Protein AF-A0A060X8K0-F1 (afdb_monomer)

Structure (mmCIF, N/CA/C/O backbone):
data_AF-A0A060X8K0-F1
#
_entry.id   AF-A0A060X8K0-F1
#
loop_
_atom_site.group_PDB
_atom_site.id
_atom_site.type_symbol
_atom_site.label_atom_id
_atom_site.label_alt_id
_atom_site.label_comp_id
_atom_site.label_asym_id
_atom_site.label_entity_id
_atom_site.label_seq_id
_atom_site.pdbx_PDB_ins_code
_atom_site.Cartn_x
_atom_site.Cartn_y
_atom_site.Cartn_z
_atom_site.occupancy
_atom_site.B_iso_or_equiv
_atom_site.auth_seq_id
_atom_site.auth_comp_id
_atom_site.auth_asym_id
_atom_site.auth_atom_id
_atom_site.pdbx_PDB_model_num
ATOM 1 N N . MET A 1 1 ? 6.667 -17.432 2.616 1.00 48.62 1 MET A N 1
ATOM 2 C CA . MET A 1 1 ? 6.793 -18.357 1.470 1.00 48.62 1 MET A CA 1
ATOM 3 C C . MET A 1 1 ? 8.160 -19.023 1.541 1.00 48.62 1 MET A C 1
ATOM 5 O O . MET A 1 1 ? 9.160 -18.325 1.454 1.00 48.62 1 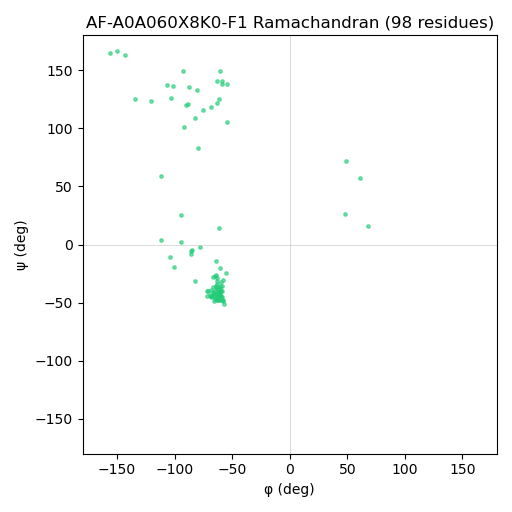MET A O 1
ATOM 9 N N . ILE A 1 2 ? 8.206 -20.330 1.803 1.00 52.06 2 ILE A N 1
ATOM 10 C CA . ILE A 1 2 ? 9.445 -21.125 1.796 1.00 52.06 2 ILE A CA 1
ATOM 11 C C . ILE A 1 2 ? 9.434 -21.903 0.477 1.00 52.06 2 ILE A C 1
ATOM 13 O O . ILE A 1 2 ? 8.426 -22.527 0.166 1.00 52.06 2 ILE A O 1
ATOM 17 N N . ILE A 1 3 ? 10.498 -21.800 -0.320 1.00 56.72 3 ILE A N 1
ATOM 18 C CA . ILE A 1 3 ? 10.606 -22.449 -1.637 1.00 56.72 3 ILE A CA 1
ATOM 19 C C . ILE A 1 3 ? 11.235 -23.826 -1.433 1.00 56.72 3 ILE A C 1
ATOM 21 O O . ILE A 1 3 ? 12.355 -23.913 -0.928 1.00 56.72 3 ILE A O 1
ATOM 25 N N . HIS A 1 4 ? 10.524 -24.888 -1.807 1.00 65.75 4 HIS A N 1
ATOM 26 C CA . HIS A 1 4 ? 10.932 -26.266 -1.517 1.00 65.75 4 HIS A CA 1
ATOM 27 C C . HIS A 1 4 ? 11.593 -26.953 -2.717 1.00 65.75 4 HIS A C 1
ATOM 29 O O . HIS A 1 4 ? 12.310 -27.938 -2.537 1.00 65.75 4 HIS A O 1
ATOM 35 N N . ASP A 1 5 ? 11.389 -26.446 -3.939 1.00 80.56 5 ASP A N 1
ATOM 36 C CA . ASP A 1 5 ? 11.960 -27.049 -5.144 1.00 80.56 5 ASP A CA 1
ATOM 37 C C . ASP A 1 5 ? 12.253 -26.048 -6.283 1.00 80.56 5 ASP A C 1
ATOM 39 O O . ASP A 1 5 ? 11.828 -24.892 -6.291 1.00 80.56 5 ASP A O 1
ATOM 43 N N . ARG A 1 6 ? 13.023 -26.510 -7.277 1.00 72.69 6 ARG A N 1
ATOM 44 C CA . ARG A 1 6 ? 13.487 -25.717 -8.426 1.00 72.69 6 ARG A CA 1
ATOM 45 C C . ARG A 1 6 ? 12.336 -25.219 -9.320 1.00 72.69 6 ARG A C 1
ATOM 47 O O . ARG A 1 6 ? 12.482 -24.175 -9.950 1.00 72.69 6 ARG A O 1
ATOM 54 N N . ARG A 1 7 ? 11.207 -25.931 -9.397 1.00 75.50 7 ARG A N 1
ATOM 55 C CA . ARG A 1 7 ? 10.000 -25.498 -10.122 1.00 75.50 7 ARG A CA 1
ATOM 56 C C . ARG A 1 7 ? 9.296 -24.364 -9.395 1.00 75.50 7 ARG A C 1
ATOM 58 O O . ARG A 1 7 ? 8.939 -23.389 -10.047 1.00 75.50 7 ARG A O 1
ATOM 65 N N . GLU A 1 8 ? 9.148 -24.454 -8.074 1.00 72.56 8 GLU A N 1
ATOM 66 C CA . GLU A 1 8 ? 8.639 -23.342 -7.262 1.00 72.56 8 GLU A CA 1
ATOM 67 C C . GLU A 1 8 ? 9.538 -22.110 -7.370 1.00 72.56 8 GLU A C 1
ATOM 69 O O . GLU A 1 8 ? 9.036 -21.002 -7.532 1.00 72.56 8 GLU A O 1
ATOM 74 N N . PHE A 1 9 ? 10.861 -22.301 -7.385 1.00 68.44 9 PHE A N 1
ATOM 75 C CA . PHE A 1 9 ? 11.809 -21.209 -7.609 1.00 68.44 9 PHE A CA 1
ATOM 76 C C . PHE A 1 9 ? 11.643 -20.570 -8.994 1.00 68.44 9 PHE A C 1
ATOM 78 O O . PHE A 1 9 ? 11.599 -19.350 -9.113 1.00 68.44 9 PHE A O 1
ATOM 85 N N . ALA A 1 10 ? 11.501 -21.377 -10.049 1.00 72.12 10 ALA A N 1
ATOM 86 C CA . ALA A 1 10 ? 11.288 -20.872 -11.404 1.00 72.12 10 ALA A CA 1
ATOM 87 C C . ALA A 1 10 ? 9.933 -20.163 -11.561 1.00 72.12 10 ALA A C 1
ATOM 89 O O . ALA A 1 10 ? 9.842 -19.167 -12.277 1.00 72.12 10 ALA A O 1
ATOM 90 N N . LYS A 1 11 ? 8.885 -20.655 -10.889 1.00 72.69 11 LYS A N 1
ATOM 91 C CA . LYS A 1 11 ? 7.572 -20.004 -10.840 1.00 72.69 11 LYS A CA 1
ATOM 92 C C . LYS A 1 11 ? 7.664 -18.663 -10.111 1.00 72.69 11 LYS A C 1
ATOM 94 O O . LYS A 1 11 ? 7.218 -17.667 -10.666 1.00 72.69 11 LYS A O 1
ATOM 99 N N . PHE A 1 12 ? 8.314 -18.627 -8.950 1.00 71.38 12 PHE A N 1
ATOM 100 C CA . PHE A 1 12 ? 8.556 -17.401 -8.192 1.00 71.38 12 PHE A CA 1
ATOM 101 C C . PHE A 1 12 ? 9.361 -16.373 -8.993 1.00 71.38 12 PHE A C 1
ATOM 103 O O . PHE A 1 12 ? 8.958 -15.220 -9.080 1.00 71.38 12 PHE A O 1
ATOM 110 N N . GLU A 1 13 ? 10.466 -16.773 -9.628 1.00 70.75 13 GLU A N 1
ATOM 111 C CA . GLU A 1 13 ? 11.267 -15.864 -10.458 1.00 70.75 13 GLU A CA 1
ATOM 112 C C . GLU A 1 13 ? 10.472 -15.360 -11.669 1.00 70.75 13 GLU A C 1
ATOM 114 O O . GLU A 1 13 ? 10.555 -14.184 -12.012 1.00 70.75 13 GLU A O 1
ATOM 119 N N . LYS A 1 14 ? 9.627 -16.204 -12.274 1.00 71.50 14 LYS A N 1
ATOM 120 C CA . LYS A 1 14 ? 8.719 -15.787 -13.350 1.00 71.50 14 LYS A CA 1
ATOM 121 C C . LYS A 1 14 ? 7.653 -14.799 -12.862 1.00 71.50 14 LYS A C 1
ATOM 123 O O . LYS A 1 14 ? 7.385 -13.819 -13.548 1.00 71.50 14 LYS A O 1
ATOM 128 N N . GLU A 1 15 ? 7.046 -15.040 -11.704 1.00 70.62 15 GLU A N 1
ATOM 129 C CA . GLU A 1 15 ? 6.056 -14.142 -11.092 1.00 70.62 15 GLU A CA 1
ATOM 130 C C . GLU A 1 15 ? 6.684 -12.808 -10.689 1.00 70.62 15 GLU A C 1
ATOM 132 O O . GLU A 1 15 ? 6.128 -11.757 -10.984 1.00 70.62 15 GLU A O 1
ATOM 137 N N . LYS A 1 16 ? 7.889 -12.839 -10.119 1.00 65.44 16 LYS A N 1
ATOM 138 C CA . LYS A 1 16 ? 8.686 -11.658 -9.780 1.00 65.44 16 LYS A CA 1
ATOM 139 C C . LYS A 1 16 ? 9.091 -10.856 -11.017 1.00 65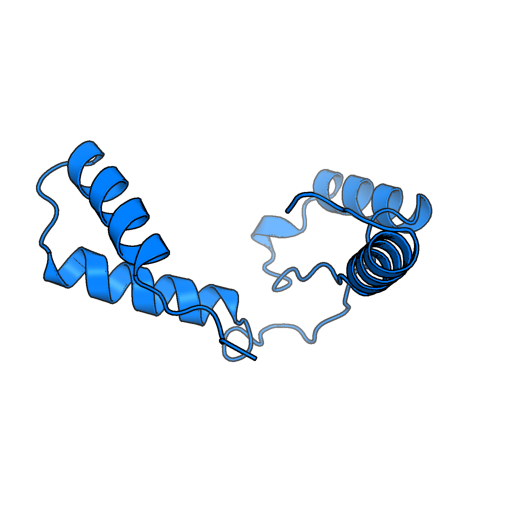.44 16 LYS A C 1
ATOM 141 O O . LYS A 1 16 ? 8.993 -9.638 -10.998 1.00 65.44 16 LYS A O 1
ATOM 146 N N . MET A 1 17 ? 9.510 -11.514 -12.099 1.00 65.56 17 MET A N 1
ATOM 147 C CA . MET A 1 17 ? 9.804 -10.848 -13.377 1.00 65.56 17 MET A CA 1
ATOM 148 C C . MET A 1 17 ? 8.549 -10.254 -14.031 1.00 65.56 17 MET A C 1
ATOM 150 O O . MET A 1 17 ? 8.641 -9.271 -14.761 1.00 65.56 17 MET A O 1
ATOM 154 N N . ASN A 1 18 ? 7.380 -10.839 -13.764 1.00 64.81 18 ASN A N 1
ATOM 155 C CA . ASN A 1 18 ? 6.088 -10.320 -14.203 1.00 64.81 18 ASN A CA 1
ATOM 156 C C . ASN A 1 18 ? 5.497 -9.275 -13.248 1.00 64.81 18 ASN A C 1
ATOM 158 O O . ASN A 1 18 ? 4.480 -8.673 -13.595 1.00 64.81 18 ASN A O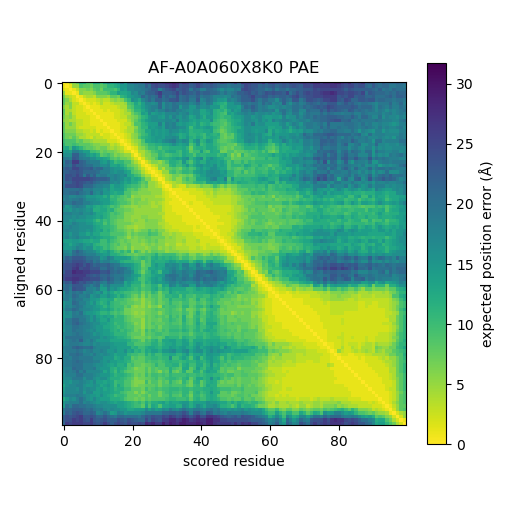 1
ATOM 162 N N . ALA A 1 19 ? 6.091 -9.065 -12.070 1.00 61.59 19 ALA A N 1
ATOM 163 C CA . ALA A 1 19 ? 5.639 -8.060 -11.127 1.00 61.59 19 ALA A CA 1
ATOM 164 C C . ALA A 1 19 ? 5.910 -6.683 -11.726 1.00 61.59 19 ALA A C 1
ATOM 166 O O . ALA A 1 19 ? 7.046 -6.308 -12.029 1.00 61.59 19 ALA A O 1
ATOM 167 N N . LYS A 1 20 ? 4.831 -5.939 -11.927 1.00 64.06 20 LYS A N 1
ATOM 168 C CA . LYS A 1 20 ? 4.886 -4.613 -12.508 1.00 64.06 20 LYS A CA 1
ATOM 169 C C . LYS A 1 20 ? 4.645 -3.577 -11.431 1.00 64.06 20 LYS A C 1
ATOM 171 O O . LY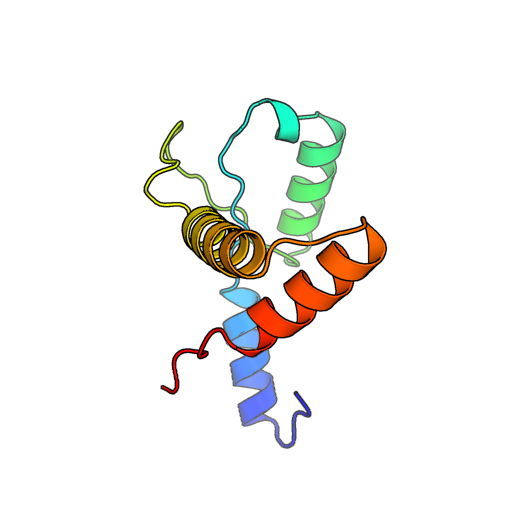S A 1 20 ? 3.789 -3.755 -10.570 1.00 64.06 20 LYS A O 1
ATOM 176 N N . TRP A 1 21 ? 5.439 -2.520 -11.478 1.00 59.19 21 TRP A N 1
ATOM 177 C CA . TRP A 1 21 ? 5.321 -1.416 -10.549 1.00 59.19 21 TRP A CA 1
ATOM 178 C C . TRP A 1 21 ? 4.328 -0.399 -11.099 1.00 59.19 21 TRP A C 1
ATOM 180 O O . TRP A 1 21 ? 4.528 0.130 -12.198 1.00 59.19 21 TRP A O 1
ATOM 190 N N . ASP A 1 22 ? 3.280 -0.149 -10.320 1.00 67.06 22 ASP A N 1
ATOM 191 C CA . ASP A 1 22 ? 2.273 0.865 -10.589 1.00 67.06 22 ASP A CA 1
ATOM 192 C C . ASP A 1 22 ? 2.532 2.107 -9.735 1.00 67.06 22 ASP A C 1
ATOM 194 O O . ASP A 1 22 ? 2.859 2.027 -8.550 1.00 67.06 22 ASP A O 1
ATOM 198 N N . THR A 1 23 ? 2.402 3.266 -10.357 1.00 60.66 23 THR A N 1
ATOM 199 C CA . THR A 1 23 ? 2.309 4.549 -9.674 1.00 60.66 23 THR A CA 1
ATOM 200 C C . THR A 1 23 ? 1.167 5.265 -10.357 1.00 60.66 23 THR A C 1
ATOM 202 O O . THR A 1 23 ? 1.260 5.462 -11.570 1.00 60.66 23 THR A O 1
ATOM 205 N N . ASP A 1 24 ? 0.163 5.720 -9.605 1.00 58.31 24 ASP A N 1
ATOM 206 C CA . ASP A 1 24 ? -1.060 6.380 -10.106 1.00 58.31 24 ASP A CA 1
ATOM 207 C C . ASP A 1 24 ? -0.821 7.704 -10.865 1.00 58.31 24 ASP A C 1
ATOM 209 O O . ASP A 1 24 ? -1.727 8.507 -11.084 1.00 58.31 24 ASP A O 1
ATOM 213 N N . ASN A 1 25 ? 0.430 7.978 -11.242 1.00 58.41 25 ASN A N 1
ATOM 214 C CA . ASN A 1 25 ? 0.937 9.204 -11.832 1.00 58.41 25 ASN A CA 1
ATOM 215 C C . ASN A 1 25 ? 0.486 10.457 -11.065 1.00 58.41 25 ASN A C 1
ATOM 217 O O . ASN A 1 25 ? 0.417 11.548 -11.636 1.00 58.41 25 ASN A O 1
ATOM 221 N N . ASP A 1 26 ? 0.199 10.300 -9.767 1.00 59.34 26 ASP A N 1
ATOM 222 C CA . ASP A 1 26 ? -0.097 11.410 -8.882 1.00 59.34 26 ASP A CA 1
ATOM 223 C C . ASP A 1 26 ? 1.149 12.313 -8.844 1.00 59.34 26 ASP A C 1
ATOM 225 O O . ASP A 1 26 ? 2.265 11.846 -8.562 1.00 59.34 26 ASP A O 1
ATOM 229 N N . PRO A 1 27 ? 0.999 13.613 -9.154 1.00 58.44 27 PRO A N 1
ATOM 230 C CA . PRO A 1 27 ? 2.114 14.543 -9.229 1.00 58.44 27 PRO A CA 1
ATOM 231 C C . PRO A 1 27 ? 2.950 14.599 -7.939 1.00 58.44 27 PRO A C 1
ATOM 233 O O . PRO A 1 27 ? 4.148 14.889 -8.024 1.00 58.44 27 PRO A O 1
ATOM 236 N N . THR A 1 28 ? 2.395 14.252 -6.773 1.00 59.50 28 THR A N 1
ATOM 237 C CA . THR A 1 28 ? 3.127 14.174 -5.496 1.00 59.50 28 THR A CA 1
ATOM 238 C C . THR A 1 28 ? 4.210 13.084 -5.473 1.00 59.50 28 THR A C 1
ATOM 240 O O . THR A 1 28 ? 5.247 13.267 -4.829 1.00 59.50 28 THR A O 1
ATOM 243 N N . HIS A 1 29 ? 4.067 12.015 -6.264 1.00 55.31 29 HIS A N 1
ATOM 244 C CA . HIS A 1 29 ? 5.043 10.922 -6.384 1.00 55.31 29 HIS A CA 1
ATOM 245 C C . HIS A 1 29 ? 6.035 11.095 -7.552 1.00 55.31 29 HIS A C 1
ATOM 247 O O . HIS A 1 29 ? 6.927 10.269 -7.754 1.00 55.31 29 HIS A O 1
ATOM 253 N N . THR A 1 30 ? 5.963 12.206 -8.296 1.00 63.75 30 THR A N 1
ATOM 254 C CA . THR A 1 30 ? 6.765 12.435 -9.518 1.00 63.75 30 THR A CA 1
ATOM 255 C C . THR A 1 30 ? 8.070 13.217 -9.313 1.00 63.75 30 THR A C 1
ATOM 257 O O . THR A 1 30 ? 8.590 13.841 -10.251 1.00 63.75 30 THR A O 1
ATOM 260 N N . SER A 1 31 ? 8.647 13.176 -8.106 1.00 77.81 31 SER A N 1
ATOM 261 C CA . SER A 1 31 ? 9.917 13.856 -7.817 1.00 77.81 31 SER A CA 1
ATOM 262 C C . SER A 1 31 ? 11.064 13.328 -8.694 1.00 77.81 31 SER A C 1
ATOM 264 O O . SER A 1 31 ? 11.109 12.155 -9.070 1.00 77.81 31 SER A O 1
ATOM 266 N N . ARG A 1 32 ? 12.036 14.194 -9.018 1.00 77.69 32 ARG A N 1
ATOM 267 C CA . ARG A 1 32 ? 13.200 13.816 -9.848 1.00 77.69 32 ARG A CA 1
ATOM 268 C C . ARG A 1 32 ? 14.017 12.680 -9.227 1.00 77.69 32 ARG A C 1
ATOM 270 O O . ARG A 1 32 ? 14.517 11.828 -9.953 1.00 77.69 32 ARG A O 1
ATOM 277 N N . LEU A 1 33 ? 14.131 12.666 -7.898 1.00 81.88 33 LEU A N 1
ATOM 278 C CA . LEU A 1 33 ? 14.832 11.614 -7.160 1.00 81.88 33 LEU A CA 1
ATOM 279 C C . LEU A 1 33 ? 14.091 10.278 -7.255 1.00 81.88 33 LEU A C 1
ATOM 281 O O . LEU A 1 33 ? 14.721 9.260 -7.524 1.00 81.88 33 LEU A O 1
ATOM 285 N N . CYS A 1 34 ? 12.763 10.296 -7.098 1.00 77.50 34 CYS A N 1
ATOM 286 C CA . CYS A 1 34 ? 11.929 9.103 -7.223 1.00 77.50 34 CYS A CA 1
ATOM 287 C C . CYS A 1 34 ? 12.030 8.514 -8.639 1.00 77.50 34 CYS A C 1
ATOM 289 O O . CYS A 1 34 ? 12.360 7.342 -8.801 1.00 77.50 34 CYS A O 1
ATOM 291 N N . LYS A 1 35 ? 11.898 9.360 -9.671 1.00 80.06 35 LYS A N 1
ATOM 292 C CA . LYS A 1 35 ? 12.064 8.960 -11.079 1.00 80.06 35 LYS A CA 1
ATOM 293 C C . LYS A 1 35 ? 13.441 8.359 -11.353 1.00 80.06 35 LYS A C 1
ATOM 295 O O . LYS A 1 35 ? 13.533 7.285 -11.932 1.00 80.06 35 LYS A O 1
ATOM 300 N N . GLY A 1 36 ? 14.511 9.013 -10.894 1.00 84.56 36 GLY A N 1
ATOM 301 C CA . GLY A 1 36 ? 15.875 8.509 -11.074 1.00 84.56 36 GLY A CA 1
ATOM 302 C C . GLY A 1 36 ? 16.109 7.155 -10.397 1.00 84.56 36 GLY A C 1
ATOM 303 O O . GLY A 1 36 ? 16.772 6.289 -10.967 1.00 84.56 36 GLY A O 1
ATOM 304 N N . TYR A 1 37 ? 15.537 6.944 -9.208 1.00 84.81 37 TYR A N 1
ATOM 305 C CA . TYR A 1 37 ? 15.601 5.660 -8.513 1.00 84.81 37 TYR A CA 1
ATOM 306 C C . TYR A 1 37 ? 14.853 4.557 -9.272 1.00 84.81 37 TYR A C 1
ATOM 308 O O . TYR A 1 37 ? 15.420 3.487 -9.494 1.00 84.81 37 TYR A O 1
ATOM 316 N N . LEU A 1 38 ? 13.617 4.822 -9.708 1.00 82.94 38 LEU A N 1
ATOM 317 C CA . LEU A 1 38 ? 12.797 3.848 -10.431 1.00 82.94 38 LEU A CA 1
ATOM 318 C C . LEU A 1 38 ? 13.413 3.478 -11.786 1.00 82.94 38 LEU A C 1
ATOM 320 O O . LEU A 1 38 ? 13.564 2.293 -12.071 1.00 82.94 38 LEU A O 1
ATOM 324 N N . THR A 1 39 ? 13.889 4.459 -12.563 1.00 84.44 39 THR A N 1
ATOM 325 C CA . THR A 1 39 ? 14.598 4.206 -13.831 1.00 84.44 39 THR A CA 1
ATOM 326 C C . THR A 1 39 ? 15.847 3.352 -13.625 1.00 84.44 39 THR A C 1
ATOM 328 O O . THR A 1 39 ? 16.120 2.455 -14.420 1.00 84.44 39 THR A O 1
ATOM 331 N N . LYS A 1 40 ? 16.604 3.585 -12.544 1.00 87.31 40 LYS A N 1
ATOM 332 C CA . LYS A 1 40 ? 17.757 2.741 -12.214 1.00 87.31 40 LYS A CA 1
ATOM 333 C C . LYS A 1 40 ? 17.326 1.304 -11.915 1.00 87.31 40 LYS A C 1
ATOM 335 O O . LYS A 1 40 ? 17.911 0.375 -12.453 1.00 87.31 40 LYS A O 1
ATOM 340 N N . LYS A 1 41 ? 16.293 1.116 -11.091 1.00 85.19 41 LYS A N 1
ATOM 341 C CA . LYS A 1 41 ? 15.777 -0.217 -10.747 1.00 85.19 41 LYS A CA 1
ATOM 342 C C . LYS A 1 41 ? 15.213 -0.970 -11.948 1.00 85.19 41 LYS A C 1
ATOM 344 O O . LYS A 1 41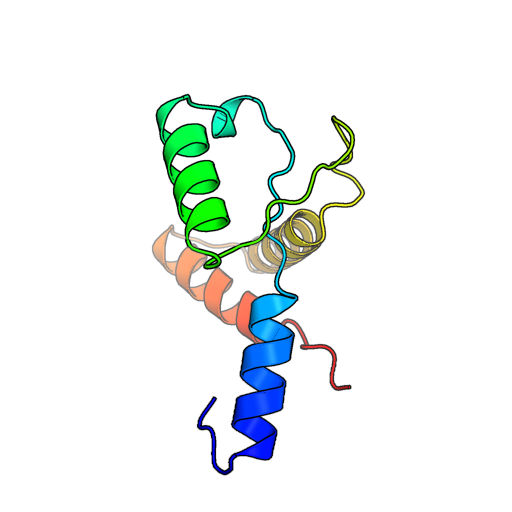 ? 15.364 -2.188 -12.008 1.00 85.19 41 LYS A O 1
ATOM 349 N N . GLU A 1 42 ? 14.619 -0.257 -12.895 1.00 85.69 42 GLU A N 1
ATOM 350 C CA . GLU A 1 42 ? 14.180 -0.833 -14.162 1.00 85.69 42 GLU A CA 1
ATOM 351 C C . GLU A 1 42 ? 15.360 -1.256 -15.041 1.00 85.69 42 GLU A C 1
ATOM 353 O O . GLU A 1 42 ? 15.385 -2.381 -15.535 1.00 85.69 42 GLU A O 1
ATOM 358 N N . SER A 1 43 ? 16.393 -0.415 -15.159 1.00 85.81 43 SER A N 1
ATOM 359 C CA . SER A 1 43 ? 17.625 -0.775 -15.876 1.00 85.81 43 SER A CA 1
ATOM 360 C C . SER A 1 43 ? 18.371 -1.949 -15.234 1.00 85.81 43 SER A C 1
ATOM 362 O O . SER A 1 43 ? 19.022 -2.712 -15.944 1.00 85.81 43 SER A O 1
ATOM 364 N N . ASP A 1 44 ? 18.289 -2.094 -13.910 1.00 86.81 44 ASP A N 1
ATOM 365 C CA . ASP A 1 44 ? 18.874 -3.208 -13.158 1.00 86.81 44 ASP A CA 1
ATOM 366 C C . ASP A 1 44 ? 18.026 -4.500 -13.271 1.00 86.81 44 ASP A C 1
ATOM 368 O O . ASP A 1 44 ? 18.390 -5.527 -12.698 1.00 86.81 44 ASP A O 1
ATOM 372 N N . GLY A 1 45 ? 16.878 -4.463 -13.966 1.00 82.00 45 GLY A N 1
ATOM 373 C CA . GLY A 1 45 ? 15.956 -5.596 -14.114 1.00 82.00 45 GLY A CA 1
ATOM 374 C C . GLY A 1 45 ? 15.239 -5.995 -12.819 1.00 82.00 45 GLY A C 1
ATOM 375 O O . GLY A 1 45 ? 14.711 -7.101 -12.719 1.00 82.00 45 GLY A O 1
ATOM 376 N N . VAL A 1 46 ? 15.248 -5.120 -11.809 1.00 82.50 46 VAL A N 1
ATOM 377 C CA . VAL A 1 46 ? 14.673 -5.378 -10.478 1.00 82.50 46 VAL A CA 1
ATOM 378 C C . VAL A 1 46 ? 13.163 -5.145 -10.463 1.00 82.50 46 VAL A C 1
ATOM 380 O O . VAL A 1 46 ? 12.457 -5.795 -9.697 1.00 82.50 46 VAL A O 1
ATOM 383 N N . LEU A 1 47 ? 12.678 -4.216 -11.285 1.00 78.44 47 LEU A N 1
ATOM 384 C CA . LEU A 1 47 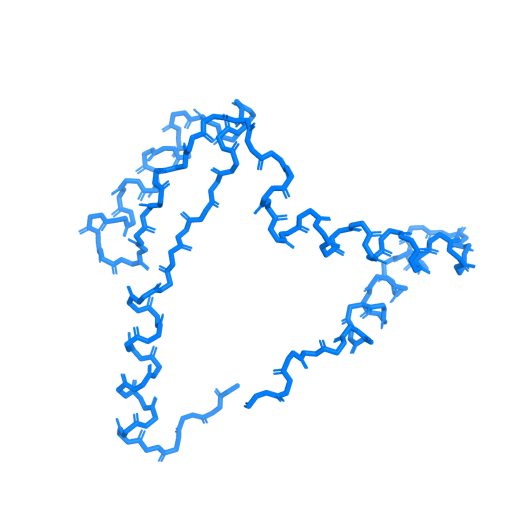? 11.258 -3.929 -11.470 1.00 78.44 47 LEU A CA 1
ATOM 385 C C . LEU A 1 47 ? 10.984 -3.590 -12.933 1.00 78.44 47 LEU A C 1
ATOM 387 O O . LEU A 1 47 ? 11.900 -3.229 -13.667 1.00 78.44 47 LEU A O 1
ATOM 391 N N . HIS A 1 48 ? 9.722 -3.645 -13.338 1.00 80.75 48 HIS A N 1
ATOM 392 C CA . HIS A 1 48 ? 9.275 -3.112 -14.619 1.00 80.75 48 HIS A CA 1
ATOM 393 C C . HIS A 1 48 ? 8.220 -2.038 -14.371 1.00 80.75 48 HIS A C 1
ATOM 395 O O . HIS A 1 48 ? 7.229 -2.307 -13.688 1.00 80.75 48 HIS A O 1
ATOM 401 N N . GLN A 1 49 ? 8.436 -0.824 -14.880 1.00 75.88 49 GLN A N 1
ATOM 402 C CA . GLN A 1 49 ? 7.496 0.276 -14.672 1.00 75.88 49 GLN A CA 1
ATOM 403 C C . GLN A 1 49 ? 6.326 0.152 -15.650 1.00 75.88 49 GLN A C 1
ATOM 405 O O . GLN A 1 49 ? 6.524 -0.045 -16.850 1.00 75.88 49 GLN A O 1
ATOM 410 N N . MET A 1 50 ? 5.094 0.294 -15.163 1.00 73.06 50 MET A N 1
ATOM 411 C CA . MET A 1 50 ? 3.927 0.418 -16.036 1.00 73.06 50 MET A CA 1
ATOM 412 C C . MET A 1 50 ? 3.680 1.869 -16.423 1.00 73.06 50 MET A C 1
ATOM 414 O O . MET A 1 50 ? 3.712 2.769 -15.591 1.00 73.06 50 MET A O 1
ATOM 418 N N . THR A 1 51 ? 3.396 2.093 -17.706 1.00 65.81 51 THR A N 1
ATOM 419 C CA . THR A 1 51 ? 2.873 3.378 -18.178 1.00 65.81 51 THR A CA 1
ATOM 420 C C . THR A 1 51 ? 1.351 3.308 -18.158 1.00 65.81 51 THR A C 1
ATOM 422 O O . THR A 1 51 ? 0.756 2.707 -19.052 1.00 65.81 51 THR A O 1
ATOM 425 N N . TRP A 1 52 ? 0.730 3.897 -17.139 1.00 64.06 52 TRP A N 1
ATOM 426 C CA . TRP A 1 52 ? -0.723 4.035 -17.058 1.00 64.06 52 TRP A CA 1
ATOM 427 C C . TRP A 1 52 ? -1.199 5.376 -17.632 1.00 64.06 52 TRP A C 1
ATOM 429 O O . TRP A 1 52 ? -0.468 6.373 -17.572 1.00 64.06 52 TRP A O 1
ATOM 439 N N . PRO A 1 53 ? -2.415 5.434 -18.208 1.00 57.66 53 PRO A N 1
ATOM 440 C CA . PRO A 1 53 ? -3.052 6.699 -18.545 1.00 57.66 53 PRO A CA 1
ATOM 441 C C . PRO A 1 53 ? -3.229 7.564 -17.290 1.00 57.66 53 PRO A C 1
ATOM 443 O O . PRO A 1 53 ? -3.554 7.069 -16.213 1.00 57.66 53 PRO A O 1
ATOM 446 N N . LEU A 1 54 ? -3.005 8.874 -17.437 1.00 54.03 54 LEU A N 1
ATOM 447 C CA . LEU A 1 54 ? -3.223 9.842 -16.361 1.00 54.03 54 LEU A CA 1
ATOM 448 C C . LEU A 1 54 ? -4.654 9.741 -15.816 1.00 54.03 54 LEU A C 1
ATOM 450 O O . LEU A 1 54 ? -5.599 9.689 -16.598 1.00 54.03 54 LEU A O 1
ATOM 454 N N . GLN A 1 55 ? -4.786 9.814 -14.488 1.00 54.56 55 GLN A N 1
ATOM 455 C CA . GLN A 1 55 ? -6.064 9.951 -13.784 1.00 54.56 55 GLN A CA 1
ATOM 456 C C . GLN A 1 55 ? -7.048 8.793 -14.012 1.00 54.56 55 GLN A C 1
ATOM 458 O O . GLN A 1 55 ? -8.186 9.009 -14.415 1.00 54.56 55 GLN A O 1
ATOM 463 N N . SER A 1 56 ? -6.633 7.562 -13.705 1.00 57.88 56 SER A N 1
ATOM 464 C CA . SER A 1 56 ? -7.558 6.428 -13.532 1.00 57.88 56 SER A CA 1
ATOM 465 C C . SER A 1 56 ? -7.612 5.960 -12.067 1.00 57.88 56 SER A C 1
ATOM 467 O O . SER A 1 56 ? -7.294 4.802 -11.808 1.00 57.88 56 SER A O 1
ATOM 469 N N . PRO A 1 57 ? -7.993 6.827 -11.100 1.00 55.50 57 PRO A N 1
ATOM 470 C CA . PRO A 1 57 ? -8.114 6.426 -9.693 1.00 55.50 57 PRO A CA 1
ATOM 471 C C . PRO A 1 57 ? -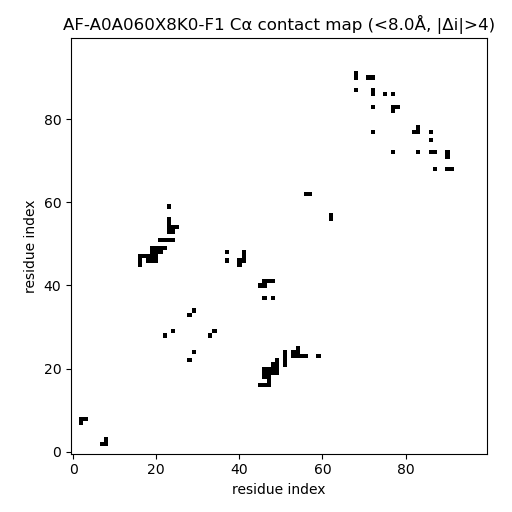9.113 5.271 -9.518 1.00 55.50 57 PRO A C 1
ATOM 473 O O . PRO A 1 57 ? -8.896 4.390 -8.695 1.00 55.50 57 PRO A O 1
ATOM 476 N N . ASP A 1 58 ? -10.135 5.206 -10.379 1.00 57.25 58 ASP A N 1
ATOM 477 C CA . ASP A 1 58 ? -11.159 4.152 -10.390 1.00 57.25 58 ASP A CA 1
ATOM 478 C C . ASP A 1 58 ? -10.608 2.745 -10.703 1.00 57.25 58 ASP A C 1
ATOM 480 O O . ASP A 1 58 ? -11.315 1.753 -10.534 1.00 57.25 58 ASP A O 1
ATOM 484 N N . LEU A 1 59 ? -9.372 2.646 -11.208 1.00 60.12 59 LEU A N 1
ATOM 485 C CA . LEU A 1 59 ? -8.736 1.385 -11.596 1.00 60.12 59 LEU A CA 1
ATOM 486 C C . LEU A 1 59 ? -7.558 0.999 -10.704 1.00 60.12 59 LEU A C 1
ATOM 488 O O . LEU A 1 59 ? -6.923 -0.014 -10.997 1.00 60.12 59 LEU A O 1
ATOM 492 N N . ASN A 1 60 ? -7.259 1.753 -9.640 1.00 67.00 60 ASN A N 1
ATOM 493 C CA . ASN A 1 60 ? -6.196 1.354 -8.731 1.00 67.00 60 ASN A CA 1
ATOM 494 C C . ASN A 1 60 ? -6.728 0.312 -7.724 1.00 67.00 60 ASN A C 1
ATOM 496 O O . ASN A 1 60 ? -7.479 0.665 -6.811 1.00 67.00 60 ASN A O 1
ATOM 500 N N . PRO A 1 61 ? -6.332 -0.973 -7.827 1.00 67.88 61 PRO A N 1
ATOM 501 C CA . PRO A 1 61 ? -6.752 -1.994 -6.869 1.00 67.88 61 PRO A CA 1
ATOM 502 C C . PRO A 1 61 ? -6.303 -1.684 -5.432 1.00 67.88 61 PRO A C 1
ATOM 504 O O . PRO A 1 61 ? -6.889 -2.213 -4.492 1.00 67.88 61 PRO A O 1
ATOM 507 N N . ILE A 1 62 ? -5.296 -0.823 -5.239 1.00 76.12 62 ILE A N 1
ATOM 508 C CA . ILE A 1 62 ? -4.854 -0.381 -3.911 1.00 76.12 62 ILE A CA 1
ATOM 509 C C . ILE A 1 62 ? -5.891 0.548 -3.265 1.00 76.12 62 ILE A C 1
ATOM 511 O O . ILE A 1 62 ? -6.166 0.381 -2.079 1.00 76.12 62 ILE A O 1
ATOM 515 N N . GLU A 1 63 ? -6.513 1.458 -4.021 1.00 78.88 63 GLU A N 1
ATOM 516 C CA . GLU A 1 63 ? -7.575 2.339 -3.502 1.00 78.88 63 GLU A CA 1
ATOM 517 C C . GLU A 1 63 ? -8.784 1.525 -3.033 1.00 78.88 63 GLU A C 1
ATOM 519 O O . GLU A 1 63 ? -9.301 1.747 -1.943 1.00 78.88 63 GLU A O 1
ATOM 524 N N . MET A 1 64 ? -9.159 0.479 -3.779 1.00 81.56 64 MET A N 1
ATOM 525 C CA . MET A 1 64 ? -10.236 -0.429 -3.361 1.00 81.56 64 MET A CA 1
ATOM 526 C C . MET A 1 64 ? -9.939 -1.127 -2.026 1.00 81.56 64 MET A C 1
ATOM 528 O O . MET A 1 64 ? -10.840 -1.343 -1.212 1.00 81.56 64 MET A O 1
ATOM 532 N N . VAL A 1 65 ? -8.679 -1.502 -1.793 1.00 85.69 65 VAL A N 1
ATOM 533 C CA . VAL A 1 65 ? -8.257 -2.119 -0.531 1.00 85.69 65 VAL A CA 1
ATOM 534 C C . VAL A 1 65 ? -8.240 -1.085 0.596 1.00 85.69 65 VAL A C 1
ATOM 536 O O . VAL A 1 65 ? -8.680 -1.399 1.704 1.00 85.69 65 VAL A O 1
ATOM 539 N N . TRP A 1 66 ? -7.788 0.144 0.329 1.00 86.88 66 TRP A N 1
ATOM 540 C CA . TRP A 1 66 ? -7.838 1.236 1.302 1.00 86.88 66 TRP A CA 1
ATOM 541 C C . TRP A 1 66 ? -9.265 1.585 1.712 1.00 86.88 66 TRP A C 1
ATOM 543 O O . TRP A 1 66 ? -9.519 1.700 2.910 1.00 86.88 66 TRP A O 1
ATOM 553 N N . ASP A 1 67 ? -10.195 1.671 0.763 1.00 87.44 67 ASP A N 1
ATOM 554 C CA . ASP A 1 67 ? -11.609 1.938 1.030 1.00 87.44 67 ASP A CA 1
ATOM 555 C C . ASP A 1 67 ? -12.228 0.867 1.939 1.00 87.44 67 ASP A C 1
ATOM 557 O O . ASP A 1 67 ? -12.931 1.180 2.904 1.00 87.44 67 ASP A O 1
ATOM 561 N N . GLU A 1 68 ? -11.942 -0.414 1.682 1.00 89.38 68 GLU A N 1
ATOM 562 C CA . GLU A 1 68 ? -12.454 -1.507 2.512 1.00 89.38 68 GLU A CA 1
ATOM 563 C C . GLU A 1 68 ? -11.827 -1.514 3.916 1.00 89.38 68 GLU A C 1
ATOM 565 O O . GLU A 1 68 ? -12.529 -1.745 4.906 1.00 89.38 68 GLU A O 1
ATOM 570 N N . LEU A 1 69 ? -10.525 -1.230 4.032 1.00 91.06 69 LEU A N 1
ATOM 571 C CA . LEU A 1 69 ? -9.860 -1.082 5.329 1.00 91.06 69 LEU A CA 1
ATOM 572 C C . LEU A 1 69 ? -10.441 0.088 6.124 1.00 91.06 69 LEU A C 1
ATOM 574 O O . LEU A 1 69 ? -10.779 -0.078 7.296 1.00 91.06 69 LEU A O 1
ATOM 578 N N . ASP A 1 70 ? -10.588 1.251 5.492 1.00 90.56 70 ASP A N 1
ATOM 579 C CA . ASP A 1 70 ? -11.134 2.456 6.112 1.00 90.56 70 ASP A CA 1
ATOM 580 C C . ASP A 1 70 ? -12.572 2.222 6.592 1.00 90.56 70 ASP A C 1
ATOM 582 O O . ASP A 1 70 ? -12.898 2.521 7.745 1.00 90.56 70 ASP A O 1
ATOM 586 N N . ARG A 1 71 ? -13.413 1.580 5.768 1.00 93.00 71 ARG A N 1
ATOM 587 C CA . ARG A 1 71 ? -14.777 1.188 6.150 1.00 93.00 71 ARG A CA 1
ATOM 588 C C . ARG A 1 71 ? -14.784 0.293 7.392 1.00 93.00 71 ARG A C 1
ATOM 590 O O . ARG A 1 71 ? -15.491 0.595 8.356 1.00 93.00 71 ARG A O 1
ATOM 597 N N . ARG A 1 72 ? -13.983 -0.780 7.404 1.00 92.25 72 ARG A N 1
ATOM 598 C CA . ARG A 1 72 ? -13.920 -1.730 8.533 1.00 92.25 72 ARG A CA 1
ATOM 599 C C . ARG A 1 72 ? -13.383 -1.092 9.811 1.00 92.25 72 ARG A C 1
ATOM 601 O O . ARG A 1 72 ? -13.886 -1.378 10.896 1.00 92.25 72 ARG A O 1
ATOM 608 N N . VAL A 1 73 ? -12.371 -0.232 9.707 1.00 93.25 73 VAL A N 1
ATOM 609 C CA . VAL A 1 73 ? -11.801 0.459 10.871 1.00 93.25 73 VAL A CA 1
ATOM 610 C C . VAL A 1 73 ? -12.798 1.471 11.432 1.00 93.25 73 VAL A C 1
ATOM 612 O O . VAL A 1 73 ? -13.007 1.499 12.645 1.00 93.25 73 VAL A O 1
ATOM 615 N N . LYS A 1 74 ? -13.477 2.250 10.580 1.00 91.88 74 LYS A N 1
ATOM 616 C CA . LYS A 1 74 ? -14.512 3.207 11.009 1.00 91.88 74 LYS A CA 1
ATOM 617 C C . LYS A 1 74 ? -15.673 2.529 11.733 1.00 91.88 74 LYS A C 1
ATOM 619 O O . LYS A 1 74 ? -16.130 3.051 12.749 1.00 91.88 74 LYS A O 1
ATOM 624 N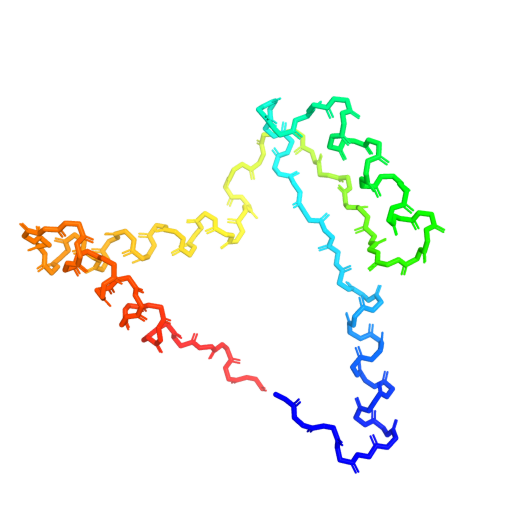 N . GLU A 1 75 ? -16.108 1.357 11.271 1.00 93.75 75 GLU A N 1
ATOM 625 C CA . GLU A 1 75 ? -17.151 0.562 11.940 1.00 93.75 75 GLU A CA 1
ATOM 626 C C . GLU A 1 75 ? -16.772 0.167 13.374 1.00 93.75 75 GLU A C 1
ATOM 628 O O . GLU A 1 75 ? -17.636 0.115 14.250 1.00 93.75 75 GLU A O 1
ATOM 633 N N . LYS A 1 76 ? -15.480 -0.051 13.638 1.00 91.94 76 LYS A N 1
ATOM 634 C CA . LYS A 1 76 ? -14.955 -0.436 14.956 1.00 91.94 76 LYS A CA 1
ATOM 635 C C . LYS A 1 76 ? -14.669 0.748 15.893 1.00 91.94 76 LYS A C 1
ATOM 637 O O . LYS A 1 76 ? -14.350 0.516 17.054 1.00 91.94 76 LYS A O 1
ATOM 642 N N . GLN A 1 77 ? -14.811 1.989 15.415 1.00 92.38 77 GLN A N 1
ATOM 643 C CA . GLN A 1 77 ? -14.657 3.233 16.187 1.00 92.38 77 GLN A CA 1
ATOM 644 C C . GLN A 1 77 ? -13.359 3.291 17.024 1.00 92.38 77 GLN A C 1
ATOM 646 O O . GLN A 1 77 ? -13.402 3.204 18.256 1.00 92.38 77 GLN A O 1
ATOM 651 N N . PRO A 1 78 ? -12.184 3.453 16.385 1.00 92.50 78 PRO A N 1
ATOM 652 C CA . PRO A 1 78 ? -10.915 3.550 17.095 1.00 92.50 78 PRO A CA 1
ATOM 653 C C . PRO A 1 78 ? -10.911 4.720 18.085 1.00 92.50 78 PRO A C 1
ATOM 655 O O . PRO A 1 78 ? -11.346 5.830 17.784 1.00 92.50 78 PRO A O 1
ATOM 658 N N . THR A 1 79 ? -10.362 4.474 19.270 1.00 93.94 79 THR A N 1
ATOM 659 C CA . THR A 1 79 ? -10.340 5.431 20.392 1.00 93.94 79 THR A CA 1
ATOM 660 C C . THR A 1 79 ? -8.980 6.101 20.591 1.00 93.94 79 THR A C 1
ATOM 662 O O . THR A 1 79 ? -8.860 7.058 21.354 1.00 93.94 79 THR A O 1
ATOM 665 N N . SER A 1 80 ? -7.940 5.608 19.917 1.00 95.25 80 SER A N 1
ATOM 666 C CA . SER A 1 80 ? -6.581 6.149 19.951 1.00 95.25 80 SER A CA 1
ATOM 667 C C . SER A 1 80 ? -5.823 5.763 18.680 1.00 95.25 80 SER A C 1
ATOM 669 O O . SER A 1 80 ? -6.226 4.846 17.967 1.00 95.25 80 SER A O 1
ATOM 671 N N . ALA A 1 81 ? -4.697 6.429 18.408 1.00 93.44 81 ALA A N 1
ATOM 672 C CA . ALA A 1 81 ? -3.838 6.079 17.275 1.00 93.44 81 ALA A CA 1
ATOM 673 C C . ALA A 1 81 ? -3.295 4.642 17.375 1.00 93.44 81 ALA A C 1
ATOM 675 O O . ALA A 1 81 ? -3.192 3.951 16.367 1.00 93.44 81 ALA A O 1
ATOM 676 N N . GLN A 1 82 ? -2.996 4.179 18.593 1.00 94.00 82 GLN A N 1
ATOM 677 C CA . GLN A 1 82 ? -2.539 2.810 18.822 1.00 94.00 82 GLN A CA 1
ATOM 678 C C . GLN A 1 82 ? -3.655 1.794 18.560 1.00 94.00 82 GLN A C 1
ATOM 680 O O . GLN A 1 82 ? -3.440 0.831 17.834 1.00 94.00 82 GLN A O 1
ATOM 685 N N . HIS A 1 83 ? -4.862 2.056 19.065 1.00 92.62 83 HIS A N 1
ATOM 686 C CA . HIS A 1 83 ? -6.017 1.200 18.807 1.00 92.62 83 HIS A CA 1
ATOM 687 C C . HIS A 1 83 ? -6.359 1.176 17.306 1.00 92.62 83 HIS A C 1
ATOM 689 O O . HIS A 1 83 ? -6.656 0.127 16.754 1.00 92.62 83 HIS A O 1
ATOM 695 N N . MET A 1 84 ? -6.241 2.310 16.608 1.00 93.06 84 MET A N 1
ATOM 696 C CA . MET A 1 84 ? -6.409 2.366 15.153 1.00 93.06 84 MET A CA 1
ATOM 697 C C . MET A 1 84 ? -5.385 1.497 14.413 1.00 93.06 84 MET A C 1
ATOM 699 O O . MET A 1 84 ? -5.753 0.805 13.469 1.00 93.06 84 MET A O 1
ATOM 703 N N . TRP A 1 85 ? -4.120 1.514 14.841 1.00 93.38 85 TRP A N 1
ATOM 704 C CA . TRP A 1 85 ? -3.070 0.681 14.256 1.00 93.38 85 TRP A CA 1
ATOM 705 C C . TRP A 1 85 ? -3.351 -0.815 14.439 1.00 93.38 85 TRP A C 1
ATOM 707 O O . TRP A 1 85 ? -3.302 -1.563 13.467 1.00 93.38 85 TRP A O 1
ATOM 717 N N . GLU A 1 86 ? -3.719 -1.232 15.650 1.00 94.50 86 GLU A N 1
ATOM 718 C CA . GLU A 1 86 ? -4.096 -2.621 15.948 1.00 94.50 86 GLU A CA 1
ATOM 719 C C . GLU A 1 86 ? -5.289 -3.062 15.080 1.00 94.50 86 GLU A C 1
ATOM 721 O O . GLU A 1 86 ? -5.243 -4.097 14.416 1.00 94.50 86 GLU A O 1
ATOM 726 N N . LEU A 1 87 ? -6.318 -2.215 14.972 1.00 94.62 87 LEU A N 1
ATOM 727 C CA . LEU A 1 87 ? -7.484 -2.491 14.136 1.00 94.62 87 LEU A CA 1
ATOM 728 C C . LEU A 1 87 ? -7.159 -2.584 12.645 1.00 94.62 87 LEU A C 1
ATOM 730 O O . LEU A 1 87 ? -7.784 -3.385 11.953 1.00 94.62 87 LEU A O 1
ATOM 734 N N . LEU A 1 88 ? -6.222 -1.780 12.137 1.00 93.19 88 LEU A N 1
ATOM 735 C CA . LEU A 1 88 ? -5.778 -1.858 10.743 1.00 93.19 88 LEU A CA 1
ATOM 736 C C . LEU A 1 88 ? -5.142 -3.218 10.443 1.00 93.19 88 LEU A C 1
ATOM 738 O O . LEU A 1 88 ? -5.456 -3.813 9.413 1.00 93.19 88 LEU A O 1
ATOM 742 N N . GLN A 1 89 ? -4.302 -3.726 11.349 1.00 92.69 89 GLN A N 1
ATOM 743 C CA . GLN A 1 89 ? -3.678 -5.045 11.214 1.00 92.69 89 GLN A CA 1
ATOM 744 C C . GLN A 1 89 ? -4.736 -6.158 11.226 1.00 92.69 89 GLN A C 1
ATOM 746 O O . GLN A 1 89 ? -4.773 -6.975 10.306 1.00 92.69 89 GLN A O 1
ATOM 751 N N . ASP A 1 90 ? -5.663 -6.123 12.186 1.00 91.94 90 ASP A N 1
ATOM 752 C CA . ASP A 1 90 ? -6.761 -7.094 12.275 1.00 91.94 90 ASP A CA 1
ATOM 753 C C . ASP A 1 90 ? -7.659 -7.069 11.027 1.00 91.94 90 ASP A C 1
ATOM 755 O O . ASP A 1 90 ? -8.088 -8.105 10.513 1.00 91.94 90 ASP A O 1
ATOM 759 N N . CYS A 1 91 ? -7.989 -5.869 10.534 1.00 91.69 91 CYS A N 1
ATOM 760 C CA . CYS A 1 91 ? -8.825 -5.719 9.348 1.00 91.69 91 CYS A CA 1
ATOM 761 C C . CYS A 1 91 ? -8.106 -6.244 8.106 1.00 91.69 91 CYS A C 1
ATOM 763 O O . CYS A 1 91 ? -8.739 -6.953 7.328 1.00 91.69 91 CYS A O 1
ATOM 765 N N . TRP A 1 92 ? -6.806 -5.974 7.962 1.00 90.38 92 TRP A N 1
ATOM 766 C CA . TRP A 1 92 ? -5.981 -6.495 6.873 1.00 90.38 92 TRP A CA 1
ATOM 767 C C . TRP A 1 92 ? -5.970 -8.026 6.833 1.00 90.38 92 TRP A C 1
ATOM 769 O O . TRP A 1 92 ? -6.249 -8.611 5.790 1.00 90.38 92 TRP A O 1
ATOM 779 N N . GLU A 1 93 ? -5.731 -8.685 7.969 1.00 89.69 93 GLU A N 1
ATOM 780 C CA . GLU A 1 93 ? -5.713 -10.155 8.050 1.00 89.69 93 GLU A CA 1
ATOM 781 C C . GLU A 1 93 ? -7.075 -10.791 7.736 1.00 89.69 93 GLU A C 1
ATOM 783 O O . GLU A 1 93 ? -7.153 -11.928 7.270 1.00 89.69 93 GLU A O 1
ATOM 788 N N . SER A 1 94 ? -8.160 -10.049 7.963 1.00 87.06 94 SER A N 1
ATOM 789 C CA . SER A 1 94 ? -9.526 -10.492 7.676 1.00 87.06 94 SER A CA 1
ATOM 790 C C . SER A 1 94 ? -9.975 -10.268 6.226 1.00 87.06 94 SER A C 1
ATOM 792 O O . SER A 1 94 ? -11.103 -10.637 5.879 1.00 87.06 94 SER A O 1
ATOM 794 N N . ILE A 1 95 ? -9.168 -9.619 5.379 1.00 83.62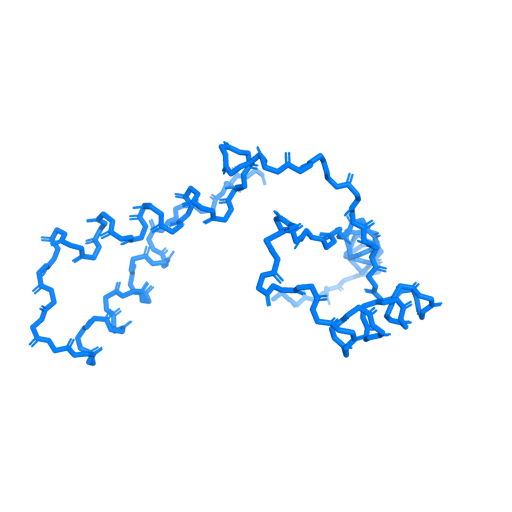 95 ILE A N 1
ATOM 795 C CA . ILE A 1 95 ? -9.461 -9.518 3.944 1.00 83.62 95 ILE A CA 1
ATOM 796 C C . ILE A 1 95 ? -9.136 -10.885 3.327 1.00 83.62 95 ILE A C 1
ATOM 798 O O . ILE A 1 95 ? -7.979 -11.305 3.360 1.00 83.62 95 ILE A O 1
ATOM 802 N N . PRO A 1 96 ? -10.130 -11.618 2.790 1.00 77.50 96 PRO A N 1
ATOM 803 C CA . PRO A 1 96 ? -9.864 -12.914 2.188 1.00 77.50 96 PRO A CA 1
ATOM 804 C C . PRO A 1 96 ? -8.943 -12.722 0.982 1.00 77.50 96 PRO A C 1
ATOM 806 O O . PRO A 1 96 ? -9.284 -12.003 0.044 1.00 77.50 96 PRO A O 1
ATOM 809 N N . GLY A 1 97 ? -7.780 -13.372 0.997 1.00 66.56 97 GLY A N 1
ATOM 810 C CA . GLY A 1 97 ? -6.993 -13.530 -0.221 1.00 66.56 97 GLY A CA 1
ATOM 811 C C . GLY A 1 97 ? -7.795 -14.359 -1.221 1.00 66.56 97 GLY A C 1
ATOM 812 O O . GLY A 1 97 ? -8.472 -15.312 -0.818 1.00 66.56 97 GLY A O 1
ATOM 813 N N . GLU A 1 98 ? -7.739 -14.012 -2.509 1.00 52.75 98 GLU A N 1
ATOM 814 C CA . GLU A 1 98 ? -8.291 -14.872 -3.556 1.00 52.75 98 GLU A CA 1
ATOM 815 C C . GLU A 1 98 ? -7.661 -16.262 -3.416 1.00 52.75 98 GLU A C 1
ATOM 817 O O . GLU A 1 98 ? -6.481 -16.478 -3.688 1.00 52.75 98 GLU A O 1
ATOM 822 N N . SER A 1 99 ? -8.449 -17.201 -2.895 1.00 40.41 99 SER A N 1
ATOM 823 C CA . SER A 1 99 ? -8.082 -18.605 -2.799 1.00 40.41 99 SER A CA 1
ATOM 824 C C . SER A 1 99 ? -8.318 -19.208 -4.180 1.00 40.41 99 SER A C 1
ATOM 826 O O . SER A 1 99 ? -9.404 -19.721 -4.452 1.00 40.41 99 SER A O 1
ATOM 828 N N . GLY A 1 100 ? -7.335 -19.036 -5.065 1.00 33.88 100 GLY A N 1
ATOM 829 C CA . GLY A 1 100 ? -7.240 -19.678 -6.378 1.00 33.88 100 GLY A CA 1
ATOM 830 C C . GLY A 1 100 ? -6.273 -20.850 -6.360 1.00 33.88 100 GLY A C 1
ATOM 831 O O . GLY A 1 100 ? -5.143 -20.665 -5.854 1.00 33.88 100 GLY A O 1
#

InterPro domains:
  IPR014836 Integrin beta subunit, cytoplasmic domain [PF08725] (2-28)
  IPR014836 Integrin beta subunit, cytoplasmic domain [SM01241] (1-32)
  IPR036397 Ribonuclease H superfamily [G3DSA:3.30.420.10] (5-99)

Secondary structure (DSSP, 8-state):
----SHHHHHHHHHHHHT-EE-----GGG--HHHHHHHHHHHHTTS-EE--PPS--GGG-HHHHHHHHHHHHHHHT---SHHHHHHHHHHHHHTS-----

Sequence (100 aa):
MIIHDRREFAKFEKEKMNAKWDTDNDPTHTSRLCKGYLTKKESDGVLHQMTWPLQSPDLNPIEMVWDELDRRVKEKQPTSAQHMWELLQDCWESIPGESG

Foldseek 3Di:
DDQDDPVSVVVVVVVQLVAADDDLVPVVCPDPVNVVVVVVCVVVSRHHYDDDDHDPPVPPVVVVVVVQLVVQLVVVPQPDPVSSVVSSVVSVVPPDDPPD

Mean predicted aligned error: 11.61 Å

Solvent-accessible surface area (backbone atoms only — not comparable to full-atom values): 6246 Å² total; per-residue (Å²): 140,85,78,88,47,73,65,56,46,52,49,49,51,50,51,54,73,63,43,63,45,82,65,81,70,51,75,90,70,64,43,71,66,52,50,54,51,51,54,48,36,36,75,69,68,71,42,40,77,57,88,73,76,81,78,53,72,94,69,40,72,64,54,58,50,49,53,53,47,51,52,56,40,60,76,68,57,62,87,44,75,66,52,40,52,54,41,50,55,56,47,56,73,66,53,80,70,88,89,124

Radius of gyration: 17.86 Å; Cα contacts (8 Å, |Δi|>4): 59; chains: 1; bounding box: 36×42×39 Å

Nearest PDB structures (foldseek):
  5cr4-assembly1_A  TM=6.629E-01  e=1.920E-04  synthetic construct
  4e1n-assembly1_A-2  TM=5.577E-01  e=5.858E-01  Human immunodeficiency virus type 1 (NEW YORK-5 ISOLATE)
  8cta-assembly4_M  TM=5.011E-01  e=5.858E-01  Human immunodeficiency virus 1
  4e1m-assembly1_A-2  TM=4.916E-01  e=7.621E-01  Human immunodeficiency virus type 1 (NEW YORK-5 ISOLATE)
  5hrn-assembly1_A-2  TM=4.853E-01  e=9.283E-01  Human immunodeficiency virus 1

Organism: Oncorhynchus mykiss (NCBI:txid8022)

pLDDT: mean 75.85, std 14.41, range [33.88, 95.25]